Protein AF-A0A2S6AYN2-F1 (afdb_monomer_lite)

Radius of gyration: 12.85 Å; chains: 1; bounding box: 41×27×21 Å

Foldseek 3Di:
DEDLDPLLLVVLLVLQVVVAAEEYFYALCRDVVSVVNSCVNNPPSYHYDHAHRDSVRSVVVLVVCCVVVVNDDDDPPDDPCVVVPPDD

pLDDT: mean 82.05, std 14.64, range [39.16, 91.94]

Sequence (88 aa):
CASAGNHAQGVAFSCKTLGIQGKIYMPSTTPNQKVKQVRRFGGENVKVVLIGDTYDDAYAEAMKTCAEQGMTFIHPFDEPRIIAGNGT

Structure (mmCIF, N/CA/C/O backbone):
data_AF-A0A2S6AYN2-F1
#
_entry.id   AF-A0A2S6AYN2-F1
#
loop_
_atom_site.group_PDB
_atom_site.id
_atom_site.type_symbol
_atom_site.label_atom_id
_atom_site.label_alt_id
_atom_site.label_comp_id
_atom_site.label_asym_id
_atom_site.label_entity_id
_atom_site.label_seq_id
_atom_site.pdbx_PDB_ins_code
_atom_site.Cartn_x
_atom_site.Cartn_y
_atom_site.Cartn_z
_atom_site.occupancy
_atom_site.B_iso_or_equiv
_atom_site.auth_seq_id
_atom_site.auth_comp_id
_atom_site.auth_asym_id
_atom_site.auth_atom_id
_atom_site.pdbx_PDB_model_num
ATOM 1 N N . CYS A 1 1 ? -0.277 -4.485 1.325 1.00 83.31 1 CYS A N 1
ATOM 2 C CA . CYS A 1 1 ? -0.189 -4.859 -0.106 1.00 83.31 1 CYS A CA 1
ATOM 3 C C . CYS A 1 1 ? 1.073 -4.251 -0.710 1.00 83.31 1 CYS A C 1
ATOM 5 O O . CYS A 1 1 ? 1.589 -3.281 -0.157 1.00 83.31 1 CYS A O 1
ATOM 7 N N . ALA A 1 2 ? 1.555 -4.792 -1.827 1.00 86.69 2 ALA A N 1
ATOM 8 C CA . ALA A 1 2 ? 2.622 -4.187 -2.620 1.00 86.69 2 ALA A CA 1
ATOM 9 C C . ALA A 1 2 ? 2.031 -3.748 -3.964 1.00 86.69 2 ALA A C 1
ATOM 11 O O . ALA A 1 2 ? 1.592 -4.582 -4.747 1.00 86.69 2 ALA A O 1
ATOM 12 N N . SER A 1 3 ? 1.902 -2.441 -4.194 1.00 83.06 3 SER A N 1
ATOM 13 C CA . SER A 1 3 ? 1.399 -1.883 -5.457 1.00 83.06 3 SER A CA 1
ATOM 14 C C . SER A 1 3 ? 1.601 -0.372 -5.474 1.00 83.06 3 SER A C 1
ATOM 16 O O . SER A 1 3 ? 1.400 0.298 -4.467 1.00 83.06 3 SER A O 1
ATOM 18 N N . ALA A 1 4 ? 1.943 0.180 -6.636 1.00 79.25 4 ALA A N 1
ATOM 19 C CA . ALA A 1 4 ? 2.064 1.622 -6.861 1.00 79.25 4 ALA A CA 1
ATOM 20 C C . ALA A 1 4 ? 0.943 2.192 -7.757 1.00 79.25 4 ALA A C 1
ATOM 22 O O . ALA A 1 4 ? 1.037 3.326 -8.229 1.00 79.25 4 ALA A O 1
ATOM 23 N N . GLY A 1 5 ? -0.092 1.395 -8.049 1.00 81.06 5 GLY A N 1
ATOM 24 C CA . GLY A 1 5 ? -1.132 1.715 -9.035 1.00 81.06 5 GLY A CA 1
ATOM 25 C C . GLY A 1 5 ? -2.550 1.734 -8.465 1.00 81.06 5 GLY A C 1
ATOM 26 O O . GLY A 1 5 ? -2.764 1.991 -7.282 1.00 81.06 5 GLY A O 1
ATOM 27 N N . ASN A 1 6 ? -3.530 1.433 -9.318 1.00 81.94 6 ASN A N 1
ATOM 28 C CA . ASN A 1 6 ? -4.957 1.480 -8.977 1.00 81.94 6 ASN A CA 1
ATOM 29 C C . ASN A 1 6 ? -5.325 0.544 -7.819 1.00 81.94 6 ASN A C 1
ATOM 31 O O . ASN A 1 6 ? -6.138 0.908 -6.975 1.00 81.94 6 ASN A O 1
ATOM 35 N N . HIS A 1 7 ? -4.683 -0.624 -7.723 1.00 83.00 7 HIS A N 1
ATOM 36 C CA . HIS A 1 7 ? -4.914 -1.543 -6.609 1.00 83.00 7 HIS A CA 1
ATOM 37 C C . HIS A 1 7 ? -4.551 -0.905 -5.259 1.00 83.00 7 HIS A C 1
ATOM 39 O O . HIS A 1 7 ? -5.326 -0.976 -4.311 1.00 83.00 7 HIS A O 1
ATOM 45 N N . ALA A 1 8 ? -3.419 -0.199 -5.178 1.00 87.00 8 ALA A N 1
ATOM 46 C CA . ALA A 1 8 ? -3.052 0.534 -3.970 1.00 87.00 8 ALA A CA 1
ATOM 47 C C . ALA A 1 8 ? -4.047 1.646 -3.626 1.00 87.00 8 ALA A C 1
ATOM 49 O O . ALA A 1 8 ? -4.311 1.872 -2.452 1.00 87.00 8 ALA A O 1
ATOM 50 N N . GLN A 1 9 ? -4.625 2.316 -4.624 1.00 88.62 9 GLN A N 1
ATOM 51 C CA . GLN A 1 9 ? -5.664 3.324 -4.392 1.00 88.62 9 GLN A CA 1
ATOM 52 C C . GLN A 1 9 ? -6.948 2.692 -3.844 1.00 88.62 9 GLN A C 1
ATOM 54 O O . GLN A 1 9 ? -7.501 3.208 -2.875 1.00 88.62 9 GLN A O 1
ATOM 59 N N . GLY A 1 10 ? -7.379 1.560 -4.412 1.00 87.00 10 GLY A N 1
ATOM 60 C CA . GLY A 1 10 ? -8.545 0.806 -3.949 1.00 87.00 10 GLY A CA 1
ATOM 61 C C . GLY A 1 10 ? -8.372 0.304 -2.518 1.00 87.00 10 GLY A C 1
ATOM 62 O O . GLY A 1 10 ? -9.189 0.620 -1.660 1.00 87.00 10 GLY A O 1
ATOM 63 N N . VAL A 1 11 ? -7.253 -0.371 -2.227 1.00 87.56 11 VAL A N 1
ATOM 64 C CA . VAL A 1 11 ? -6.925 -0.816 -0.862 1.00 87.56 11 VAL A CA 1
ATOM 65 C C . VAL A 1 11 ? -6.858 0.374 0.090 1.00 87.56 11 VAL A C 1
ATOM 67 O O . VAL A 1 11 ? -7.426 0.317 1.176 1.00 87.56 11 VAL A O 1
ATOM 70 N N . ALA A 1 12 ? -6.220 1.475 -0.316 1.00 90.62 12 ALA A N 1
ATOM 71 C CA . ALA A 1 12 ? -6.111 2.647 0.537 1.00 90.62 12 ALA A CA 1
ATOM 72 C C . ALA A 1 12 ? -7.485 3.244 0.877 1.00 90.62 12 ALA A C 1
ATOM 74 O O . ALA A 1 12 ? -7.769 3.545 2.035 1.00 90.62 12 ALA A O 1
ATOM 75 N N . PHE A 1 13 ? -8.355 3.370 -0.123 1.00 89.69 13 PHE A N 1
ATOM 76 C CA . PHE A 1 13 ? -9.718 3.855 0.051 1.00 89.69 13 PHE A CA 1
ATOM 77 C C . PHE A 1 13 ? -10.560 2.928 0.940 1.00 89.69 13 PHE A C 1
ATOM 79 O O . PHE A 1 13 ? -11.278 3.412 1.819 1.00 89.69 13 PHE A O 1
ATOM 86 N N . SER A 1 14 ? -10.442 1.608 0.770 1.00 88.69 14 SER A N 1
ATOM 87 C CA . SER A 1 14 ? -11.113 0.620 1.622 1.00 88.69 14 SER A CA 1
ATOM 88 C C . SER A 1 14 ? -10.624 0.697 3.068 1.00 88.69 14 SER A C 1
ATOM 90 O O . SER A 1 14 ? -11.447 0.755 3.974 1.00 88.69 14 SER A O 1
ATOM 92 N N . CYS A 1 15 ? -9.310 0.787 3.301 1.00 89.62 15 CYS A N 1
ATOM 93 C CA . CYS A 1 15 ? -8.735 0.990 4.636 1.00 89.62 15 CYS A CA 1
ATOM 94 C C . CYS A 1 15 ? -9.277 2.263 5.295 1.00 89.62 15 CYS A C 1
ATOM 96 O O . CYS A 1 15 ? -9.676 2.246 6.458 1.00 89.62 15 CYS A O 1
ATOM 98 N N . LYS A 1 16 ? -9.359 3.363 4.536 1.00 89.56 16 LYS A N 1
ATOM 99 C CA . LYS A 1 16 ? -9.942 4.611 5.027 1.00 89.56 16 LYS A CA 1
ATOM 100 C C . LYS A 1 16 ? -11.413 4.445 5.411 1.00 89.56 16 LYS A C 1
ATOM 102 O O . LYS A 1 16 ? -11.790 4.828 6.512 1.00 89.56 16 LYS A O 1
ATOM 107 N N . THR A 1 17 ? -12.211 3.865 4.519 1.00 88.31 17 THR A N 1
ATOM 108 C CA . THR A 1 17 ? -1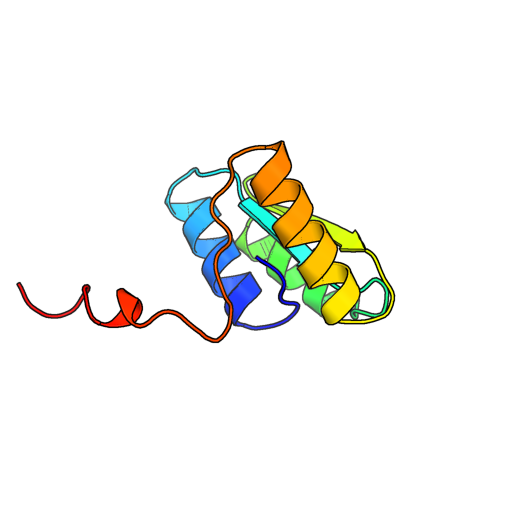3.663 3.689 4.684 1.00 88.31 17 THR A CA 1
ATOM 109 C C . THR A 1 17 ? -14.006 2.740 5.831 1.00 88.31 17 THR A C 1
ATOM 111 O O . THR A 1 17 ? -14.941 2.997 6.579 1.00 88.31 17 THR A O 1
ATOM 114 N N . LEU A 1 18 ? -13.231 1.667 5.999 1.00 87.62 18 LEU A N 1
ATOM 115 C CA . LEU A 1 18 ? -13.425 0.668 7.054 1.00 87.62 18 LEU A CA 1
ATOM 116 C C . LEU A 1 18 ? -12.760 1.055 8.386 1.00 87.62 18 LEU A C 1
ATOM 118 O O . LEU A 1 18 ? -12.928 0.344 9.371 1.00 87.62 18 LEU A O 1
ATOM 122 N N . GLY A 1 19 ? -11.983 2.145 8.431 1.00 87.94 19 GLY A N 1
ATOM 123 C CA . GLY A 1 19 ? -11.236 2.550 9.629 1.00 87.94 19 GLY A CA 1
ATOM 124 C C . GLY A 1 19 ? -10.086 1.602 9.997 1.00 87.94 19 GLY A C 1
ATOM 125 O O . GLY A 1 19 ? -9.684 1.543 11.155 1.00 87.94 19 GLY A O 1
ATOM 126 N N . ILE A 1 20 ? -9.565 0.843 9.030 1.00 87.88 20 ILE A N 1
ATOM 127 C CA . ILE A 1 20 ? -8.517 -0.164 9.242 1.00 87.88 20 ILE A CA 1
ATOM 128 C C . ILE A 1 20 ? -7.158 0.428 8.880 1.00 87.88 20 ILE A C 1
ATOM 130 O O . ILE A 1 20 ? -7.011 1.080 7.846 1.00 87.88 20 ILE A O 1
ATOM 134 N N . GLN A 1 21 ? -6.140 0.139 9.691 1.00 89.44 21 GLN A N 1
ATOM 135 C CA . GLN A 1 21 ? -4.767 0.522 9.381 1.00 89.44 21 GLN A CA 1
ATOM 136 C C . GLN A 1 21 ? -4.168 -0.374 8.289 1.00 89.44 21 GLN A C 1
ATOM 138 O O . GLN A 1 21 ? -3.975 -1.572 8.481 1.00 89.44 21 GLN A O 1
ATOM 143 N N . GLY A 1 22 ? -3.851 0.221 7.140 1.00 89.81 22 GLY A N 1
ATOM 144 C CA . GLY A 1 22 ? -3.225 -0.445 6.001 1.00 89.81 22 GLY A CA 1
ATOM 145 C C . GLY A 1 22 ? -1.770 -0.027 5.797 1.00 89.81 22 GLY A C 1
ATOM 146 O O . GLY A 1 22 ? -1.396 1.129 6.004 1.00 89.81 22 GLY A O 1
ATOM 147 N N . LYS A 1 23 ? -0.937 -0.953 5.319 1.00 91.25 23 LYS A N 1
ATOM 148 C CA . LYS A 1 23 ? 0.420 -0.651 4.843 1.00 91.25 23 LYS A CA 1
ATOM 149 C C . LYS A 1 23 ? 0.548 -0.958 3.359 1.00 91.25 23 LYS A C 1
ATOM 151 O O . LYS A 1 23 ? 0.199 -2.054 2.90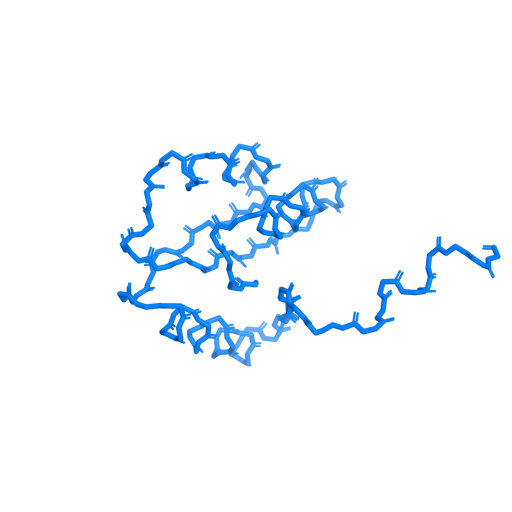6 1.00 91.25 23 LYS A O 1
ATOM 156 N N . ILE A 1 24 ? 1.054 0.020 2.614 1.00 91.50 24 ILE A N 1
ATOM 157 C CA . ILE A 1 24 ? 1.253 -0.078 1.170 1.00 91.50 24 ILE A CA 1
ATOM 158 C C . ILE A 1 24 ? 2.732 0.069 0.876 1.00 91.50 24 ILE A C 1
ATOM 160 O O . ILE A 1 24 ? 3.320 1.118 1.132 1.00 91.50 24 ILE A O 1
ATOM 164 N N . TYR A 1 25 ? 3.304 -0.990 0.328 1.00 91.94 25 TYR A N 1
ATOM 165 C CA . TYR A 1 25 ? 4.700 -1.049 -0.054 1.00 91.94 25 TYR A CA 1
ATOM 166 C C . TYR A 1 25 ? 4.819 -0.680 -1.526 1.00 91.94 25 TYR A C 1
ATOM 168 O O . TYR A 1 25 ? 4.080 -1.189 -2.375 1.00 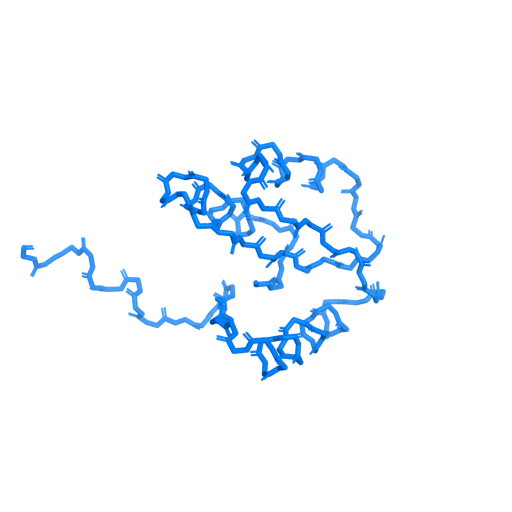91.94 25 TYR A O 1
ATOM 176 N N . MET A 1 26 ? 5.717 0.251 -1.817 1.00 91.44 26 MET A N 1
ATOM 177 C CA . MET A 1 26 ? 6.024 0.685 -3.173 1.00 91.44 26 MET A CA 1
ATOM 178 C C . MET A 1 26 ? 7.539 0.746 -3.361 1.00 91.44 26 MET A C 1
ATOM 180 O O . MET A 1 26 ? 8.243 1.078 -2.408 1.00 91.44 26 MET A O 1
ATOM 184 N N . PRO A 1 27 ? 8.038 0.515 -4.585 1.00 90.69 27 PRO A N 1
ATOM 185 C CA . PRO A 1 27 ? 9.436 0.760 -4.913 1.00 90.69 27 PRO A CA 1
ATOM 186 C C . PRO A 1 27 ? 9.812 2.221 -4.660 1.00 90.69 27 PRO A C 1
ATOM 188 O O . PRO A 1 27 ? 9.023 3.127 -4.950 1.00 90.69 27 PRO A O 1
ATOM 191 N N . SER A 1 28 ? 11.034 2.470 -4.205 1.00 89.56 28 SER A N 1
ATOM 192 C CA . SER A 1 28 ? 11.591 3.818 -4.009 1.00 89.56 28 SER A CA 1
ATOM 193 C C . SER A 1 28 ? 11.693 4.604 -5.320 1.00 89.56 28 SER A C 1
ATOM 195 O O . SER A 1 28 ? 11.617 5.830 -5.324 1.00 89.56 28 SER A O 1
ATOM 197 N N . THR A 1 29 ? 11.767 3.891 -6.445 1.00 88.38 29 THR A N 1
ATOM 198 C CA . THR A 1 29 ? 11.723 4.424 -7.815 1.00 88.38 29 THR A CA 1
ATOM 199 C C . THR A 1 29 ? 10.327 4.918 -8.236 1.00 88.38 29 THR A C 1
ATOM 201 O O . THR A 1 29 ? 10.163 5.488 -9.317 1.00 88.38 29 THR A O 1
ATOM 204 N N . THR A 1 30 ? 9.297 4.737 -7.398 1.00 86.94 30 THR A N 1
ATOM 205 C CA . THR A 1 30 ? 7.919 5.141 -7.708 1.00 86.94 30 THR A CA 1
ATOM 206 C C . THR A 1 30 ? 7.775 6.666 -7.763 1.00 86.94 30 THR A C 1
ATOM 208 O O . THR A 1 30 ? 8.110 7.357 -6.800 1.00 86.94 30 THR A O 1
ATOM 211 N N . PRO A 1 31 ? 7.164 7.225 -8.827 1.00 88.69 31 PRO A N 1
ATOM 212 C CA . PRO A 1 31 ? 6.917 8.658 -8.922 1.00 88.69 31 PRO A CA 1
ATOM 213 C C . PRO A 1 31 ? 6.107 9.199 -7.738 1.00 88.69 31 PRO A C 1
ATOM 215 O O . PRO A 1 31 ? 5.014 8.709 -7.436 1.00 88.69 31 PRO A O 1
ATOM 218 N N . ASN A 1 32 ? 6.580 10.297 -7.140 1.00 87.31 32 ASN A N 1
ATOM 219 C CA . ASN A 1 32 ? 5.929 10.968 -6.007 1.00 87.31 32 ASN A CA 1
ATOM 220 C C . ASN A 1 32 ? 4.448 11.305 -6.249 1.00 87.31 32 ASN A C 1
ATOM 222 O O . ASN A 1 32 ? 3.653 11.325 -5.311 1.00 87.31 32 ASN A O 1
ATOM 226 N N . GLN A 1 33 ? 4.050 11.556 -7.499 1.00 88.06 33 GLN A N 1
ATOM 227 C CA . GLN A 1 33 ? 2.654 11.812 -7.857 1.00 88.06 33 GLN A CA 1
ATOM 228 C C . GLN A 1 33 ? 1.742 10.617 -7.533 1.00 88.06 33 GLN A C 1
ATOM 230 O O . GLN A 1 33 ? 0.662 10.810 -6.972 1.00 88.06 33 GLN A O 1
ATOM 235 N N . LYS A 1 34 ? 2.195 9.387 -7.813 1.00 86.88 34 LYS A N 1
ATOM 236 C CA . LYS A 1 34 ? 1.454 8.153 -7.504 1.00 86.88 34 LYS A CA 1
ATOM 237 C C . LYS A 1 34 ? 1.407 7.903 -5.997 1.00 86.88 34 LYS A C 1
ATOM 239 O O . LYS A 1 34 ? 0.340 7.630 -5.451 1.00 86.88 34 LYS A O 1
ATOM 244 N N . VAL A 1 35 ? 2.534 8.110 -5.313 1.00 90.62 35 VAL A N 1
ATOM 245 C CA . VAL A 1 35 ? 2.634 8.012 -3.845 1.00 90.62 35 VAL A CA 1
ATOM 246 C C . VAL A 1 35 ? 1.650 8.970 -3.167 1.00 90.62 35 VAL A C 1
ATOM 248 O O . VAL A 1 35 ? 0.895 8.570 -2.279 1.00 90.62 35 VAL A O 1
ATOM 251 N N . LYS A 1 36 ? 1.606 10.233 -3.613 1.00 89.94 36 LYS A N 1
ATOM 252 C CA . LYS A 1 36 ? 0.677 11.245 -3.093 1.00 89.94 36 LYS A CA 1
ATOM 253 C C . LYS A 1 36 ? -0.782 10.869 -3.330 1.00 89.94 36 LYS A C 1
ATOM 255 O O . LYS A 1 36 ? -1.587 11.058 -2.423 1.00 89.94 36 LYS A O 1
ATOM 260 N N . GLN A 1 37 ? -1.132 10.334 -4.502 1.00 90.31 37 GLN A N 1
ATOM 261 C CA . GLN A 1 37 ? -2.499 9.871 -4.762 1.00 90.31 37 GLN A CA 1
ATOM 262 C C . GLN A 1 37 ? -2.913 8.784 -3.772 1.00 90.31 37 GLN A C 1
ATOM 264 O O . GLN A 1 37 ? -3.938 8.926 -3.113 1.00 90.31 37 GLN A O 1
ATOM 269 N N . VAL A 1 38 ? -2.098 7.743 -3.600 1.00 90.31 38 VAL A N 1
ATOM 270 C CA . VAL A 1 38 ? -2.420 6.639 -2.684 1.00 90.31 38 VAL A CA 1
ATOM 271 C C . VAL A 1 38 ? -2.530 7.119 -1.235 1.00 90.31 38 VAL A C 1
ATOM 273 O O . VAL A 1 38 ? -3.497 6.780 -0.554 1.00 90.31 38 VAL A O 1
ATOM 276 N N . ARG A 1 39 ? -1.615 7.988 -0.781 1.00 90.19 39 ARG A N 1
ATOM 277 C CA . ARG A 1 39 ? -1.727 8.634 0.540 1.00 90.19 39 ARG A CA 1
ATOM 278 C C . ARG A 1 39 ? -3.003 9.458 0.677 1.00 90.19 39 ARG A C 1
ATOM 280 O O . ARG A 1 39 ? -3.612 9.459 1.735 1.00 90.19 39 ARG A O 1
ATOM 287 N N . ARG A 1 40 ? -3.439 10.143 -0.380 1.00 90.00 40 ARG A N 1
ATOM 288 C CA . ARG A 1 40 ? -4.676 10.935 -0.363 1.00 90.00 40 ARG A CA 1
ATOM 289 C C . ARG A 1 40 ? -5.925 10.057 -0.240 1.00 90.00 40 ARG A C 1
ATOM 291 O O . ARG A 1 40 ? -6.846 10.438 0.479 1.00 90.00 40 ARG A O 1
ATOM 298 N N . PHE A 1 41 ? -5.955 8.901 -0.905 1.00 88.81 41 PHE A N 1
ATOM 299 C CA . PHE A 1 41 ? -7.055 7.938 -0.777 1.00 88.81 41 PHE A CA 1
ATOM 300 C C . PHE A 1 41 ? -7.105 7.307 0.613 1.00 88.81 41 PHE A C 1
ATOM 302 O O . PHE A 1 41 ? -8.179 7.214 1.199 1.00 88.81 41 PHE A O 1
ATOM 309 N N . GLY A 1 42 ? -5.946 6.925 1.149 1.00 86.25 42 GLY A N 1
ATOM 310 C CA . GLY A 1 42 ? -5.841 6.273 2.451 1.00 86.25 42 GLY A CA 1
ATOM 311 C C . GLY A 1 42 ? -5.897 7.199 3.661 1.00 86.25 42 GLY A C 1
ATOM 312 O O . GLY A 1 42 ? -6.314 6.782 4.739 1.00 86.25 42 GLY A O 1
ATOM 313 N N . GLY A 1 43 ? -5.519 8.464 3.488 1.00 88.75 43 GLY A N 1
ATOM 314 C CA . GLY A 1 43 ? -5.392 9.423 4.579 1.00 88.75 43 GLY A CA 1
ATOM 315 C C . GLY A 1 43 ? -4.430 8.928 5.659 1.00 88.75 43 GLY A C 1
ATOM 316 O O . GLY A 1 43 ? -3.371 8.379 5.364 1.00 88.75 43 GLY A O 1
ATOM 317 N N . GLU A 1 44 ? -4.826 9.108 6.915 1.00 88.88 44 GLU A N 1
ATOM 318 C CA . GLU A 1 44 ? -4.057 8.676 8.088 1.00 88.88 44 GLU A CA 1
ATOM 319 C C . GLU A 1 44 ? -4.163 7.167 8.352 1.00 88.88 44 GLU A C 1
ATOM 321 O O . GLU A 1 44 ? -3.306 6.593 9.021 1.00 88.88 44 GLU A O 1
ATOM 326 N N . ASN A 1 45 ? -5.161 6.501 7.762 1.00 89.50 45 ASN A N 1
ATOM 327 C CA . ASN A 1 45 ? -5.385 5.065 7.935 1.00 89.50 45 ASN A CA 1
ATOM 328 C C . ASN A 1 45 ? -4.408 4.219 7.112 1.00 89.50 45 ASN A C 1
ATOM 330 O O . ASN A 1 45 ? -4.388 3.000 7.244 1.00 89.50 45 ASN A O 1
ATOM 334 N N . VAL A 1 46 ? -3.599 4.828 6.241 1.00 91.94 46 VAL A N 1
ATOM 335 C CA . VAL A 1 46 ? -2.712 4.089 5.344 1.00 91.94 46 VAL A CA 1
ATOM 336 C C . VAL A 1 46 ? -1.308 4.653 5.368 1.00 91.94 46 VAL A C 1
ATOM 338 O O . VAL A 1 46 ? -1.069 5.819 5.058 1.00 91.94 46 VAL A O 1
ATOM 341 N N . LYS A 1 47 ? -0.341 3.781 5.644 1.00 91.50 47 LYS A N 1
ATOM 342 C CA . LYS A 1 47 ? 1.078 4.123 5.615 1.00 91.50 47 LYS A CA 1
ATOM 343 C C . LYS A 1 47 ? 1.711 3.623 4.323 1.00 91.50 47 LYS A C 1
ATOM 345 O O . LYS A 1 47 ? 1.780 2.419 4.085 1.00 91.50 47 LYS A O 1
ATOM 350 N N . VAL A 1 48 ? 2.196 4.554 3.502 1.00 91.19 48 VAL A N 1
ATOM 351 C CA . VAL A 1 48 ? 2.984 4.213 2.308 1.00 91.19 48 VAL A CA 1
ATOM 352 C C . VAL A 1 48 ? 4.457 4.108 2.684 1.00 91.19 48 VAL A C 1
ATOM 354 O O . VAL A 1 48 ? 5.051 5.107 3.106 1.00 91.19 48 VAL A O 1
ATOM 357 N N . VAL A 1 49 ? 5.010 2.910 2.521 1.00 91.25 49 VAL A N 1
ATOM 358 C CA . VAL A 1 49 ? 6.408 2.551 2.768 1.00 91.25 49 VAL A CA 1
ATOM 359 C C . VAL A 1 49 ? 7.105 2.430 1.417 1.00 91.25 49 VAL A C 1
ATOM 361 O O . VAL A 1 49 ? 6.690 1.639 0.572 1.00 91.25 49 VAL A O 1
ATOM 364 N N . LEU A 1 50 ? 8.133 3.251 1.205 1.00 90.81 50 LEU A N 1
ATOM 365 C CA . LEU A 1 50 ? 8.984 3.175 0.022 1.00 90.81 50 LEU A CA 1
ATOM 366 C C . LEU A 1 50 ? 10.178 2.289 0.361 1.00 90.81 50 LEU A C 1
ATOM 368 O O . LEU A 1 50 ? 10.939 2.639 1.262 1.00 90.81 50 LEU A O 1
ATOM 372 N N . ILE A 1 51 ? 10.291 1.137 -0.294 1.00 90.62 51 ILE A N 1
ATOM 373 C CA . ILE A 1 51 ? 11.383 0.194 -0.059 1.00 90.62 51 ILE A CA 1
ATOM 374 C C . ILE A 1 51 ? 11.754 -0.549 -1.334 1.00 90.62 51 ILE A C 1
ATOM 376 O O . ILE A 1 51 ? 10.892 -0.869 -2.152 1.00 90.62 51 ILE A O 1
ATOM 380 N N . GLY A 1 52 ? 13.055 -0.796 -1.480 1.00 88.06 52 GLY A N 1
ATOM 381 C CA . GLY A 1 52 ? 13.631 -1.436 -2.652 1.00 88.06 52 GLY A CA 1
ATOM 382 C C . GLY A 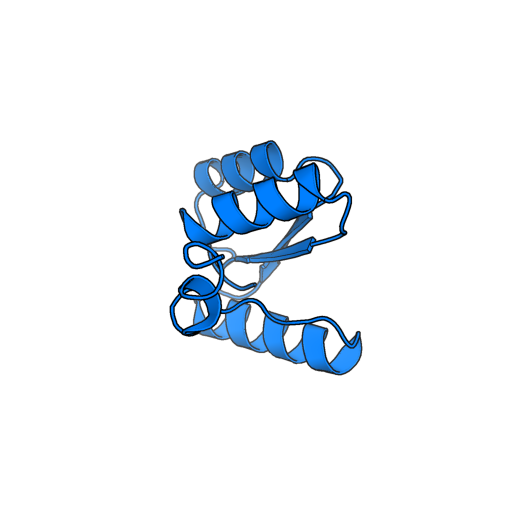1 52 ? 13.592 -0.570 -3.904 1.00 88.06 52 GLY A C 1
ATOM 383 O O . GLY A 1 52 ? 13.008 0.519 -3.922 1.00 88.06 52 GLY A O 1
ATOM 384 N N . ASP A 1 53 ? 14.213 -1.074 -4.962 1.00 88.19 53 ASP A N 1
ATOM 385 C CA . ASP A 1 53 ? 14.249 -0.433 -6.280 1.00 88.19 53 ASP A CA 1
ATOM 386 C C . ASP A 1 53 ? 13.261 -1.079 -7.258 1.00 88.19 53 ASP A C 1
ATOM 388 O O . ASP A 1 53 ? 12.838 -0.445 -8.232 1.00 88.19 53 ASP A O 1
ATOM 392 N N . THR A 1 54 ? 12.836 -2.310 -6.957 1.00 86.88 54 THR A N 1
ATOM 393 C CA . THR A 1 54 ? 11.925 -3.114 -7.772 1.00 86.88 54 THR A CA 1
ATOM 394 C C . THR A 1 54 ? 10.623 -3.447 -7.041 1.00 86.88 54 THR A C 1
ATOM 396 O O . THR A 1 54 ? 10.479 -3.260 -5.832 1.00 86.88 54 THR A O 1
ATOM 399 N N . TYR A 1 55 ? 9.634 -3.929 -7.799 1.00 83.69 55 TYR A N 1
ATOM 400 C CA . TYR A 1 55 ? 8.382 -4.432 -7.235 1.00 83.69 55 TYR A CA 1
ATOM 401 C C . TYR A 1 55 ? 8.609 -5.651 -6.329 1.00 83.69 55 TYR A C 1
ATOM 403 O O . TYR A 1 55 ? 7.980 -5.732 -5.276 1.00 83.69 55 TYR A O 1
ATOM 411 N N . ASP A 1 56 ? 9.514 -6.556 -6.710 1.00 87.12 56 ASP A N 1
ATOM 412 C CA . ASP A 1 56 ? 9.840 -7.762 -5.946 1.00 87.12 56 ASP A CA 1
ATOM 413 C C . ASP A 1 56 ? 10.391 -7.439 -4.556 1.00 87.12 56 ASP A C 1
ATOM 415 O O . ASP A 1 56 ? 9.941 -8.036 -3.581 1.00 87.12 56 ASP A O 1
ATOM 419 N N . ASP A 1 57 ? 11.274 -6.444 -4.431 1.00 90.00 57 ASP A N 1
ATOM 420 C CA . ASP A 1 57 ? 11.769 -5.991 -3.124 1.00 90.00 57 ASP A CA 1
ATOM 421 C C . ASP A 1 57 ? 10.628 -5.479 -2.232 1.00 90.00 57 ASP A C 1
ATOM 423 O O . ASP A 1 57 ? 10.494 -5.866 -1.068 1.00 90.00 57 ASP A O 1
ATOM 427 N N . ALA A 1 58 ? 9.761 -4.628 -2.792 1.00 90.06 58 ALA A N 1
ATOM 428 C CA . ALA A 1 58 ? 8.606 -4.096 -2.077 1.00 90.06 58 ALA A CA 1
ATOM 429 C C . ALA A 1 58 ? 7.616 -5.202 -1.675 1.00 90.06 58 ALA A C 1
ATOM 431 O O . ALA A 1 58 ? 7.015 -5.140 -0.601 1.00 90.06 58 ALA A O 1
ATOM 432 N N . TYR A 1 59 ? 7.444 -6.216 -2.524 1.00 89.44 59 TYR A N 1
ATOM 433 C CA . TYR A 1 59 ? 6.608 -7.380 -2.258 1.00 89.44 59 TYR A CA 1
ATOM 434 C C . TYR A 1 59 ? 7.194 -8.272 -1.159 1.00 89.44 59 TYR A C 1
ATOM 436 O O . TYR A 1 59 ? 6.475 -8.633 -0.223 1.00 89.44 59 TYR A O 1
ATOM 444 N N . ALA A 1 60 ? 8.490 -8.575 -1.227 1.00 90.69 60 A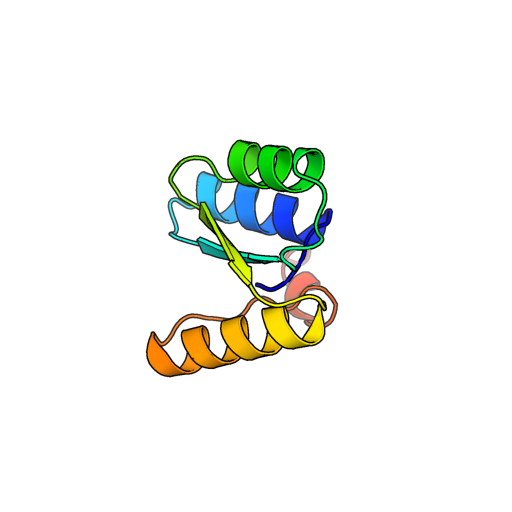LA A N 1
ATOM 445 C CA . ALA A 1 60 ? 9.190 -9.379 -0.235 1.00 90.69 60 ALA A CA 1
ATOM 446 C C . ALA A 1 60 ? 9.100 -8.745 1.160 1.00 90.69 60 ALA A C 1
ATOM 448 O O . ALA A 1 60 ? 8.718 -9.415 2.120 1.00 90.69 60 ALA A O 1
ATOM 449 N N . GLU A 1 61 ? 9.342 -7.437 1.270 1.00 91.00 61 GLU A N 1
ATOM 450 C CA . GLU A 1 61 ? 9.228 -6.704 2.538 1.00 91.00 61 GLU A CA 1
ATOM 451 C C . GLU A 1 61 ? 7.789 -6.637 3.059 1.00 91.00 61 GLU A C 1
ATOM 453 O O . GLU A 1 61 ? 7.547 -6.722 4.269 1.00 91.00 61 GLU A O 1
ATOM 458 N N . ALA A 1 62 ? 6.806 -6.535 2.164 1.00 90.00 62 ALA A N 1
ATOM 459 C CA . ALA A 1 62 ? 5.403 -6.562 2.550 1.00 90.00 62 ALA A CA 1
ATOM 460 C C . ALA A 1 62 ? 4.976 -7.934 3.091 1.00 90.00 62 ALA A C 1
ATOM 462 O O . ALA A 1 62 ? 4.284 -7.992 4.110 1.00 90.00 62 ALA A O 1
ATOM 463 N N . MET A 1 63 ? 5.395 -9.025 2.440 1.00 89.69 63 MET A N 1
ATOM 464 C CA . MET A 1 63 ? 5.170 -10.397 2.908 1.00 89.69 63 MET A CA 1
ATOM 465 C C . MET A 1 63 ? 5.860 -10.647 4.246 1.00 89.69 63 MET A C 1
ATOM 467 O O . MET A 1 63 ? 5.237 -11.156 5.176 1.00 89.69 63 MET A O 1
ATOM 471 N N . LYS A 1 64 ? 7.120 -10.225 4.369 1.00 90.25 64 LYS A N 1
ATOM 472 C CA . LYS A 1 64 ? 7.892 -10.341 5.604 1.00 90.25 64 LYS A CA 1
ATOM 473 C C . LYS A 1 64 ? 7.223 -9.586 6.751 1.00 90.25 64 LYS A C 1
ATOM 475 O O . LYS A 1 64 ? 6.975 -10.171 7.799 1.00 90.25 64 LYS A O 1
ATOM 480 N N . THR A 1 65 ? 6.798 -8.340 6.523 1.00 88.62 65 THR A N 1
ATOM 481 C CA . THR A 1 65 ? 6.057 -7.575 7.538 1.00 88.62 65 THR A CA 1
ATOM 482 C C . THR A 1 65 ? 4.723 -8.238 7.886 1.00 88.62 65 THR A C 1
ATOM 484 O O . THR A 1 65 ? 4.317 -8.213 9.044 1.00 88.62 65 THR A O 1
ATOM 487 N N . CYS A 1 66 ? 4.029 -8.837 6.914 1.00 87.06 66 CYS A N 1
ATOM 488 C CA . CYS A 1 66 ? 2.801 -9.585 7.186 1.00 87.06 66 CYS A CA 1
ATOM 489 C C . CYS A 1 66 ? 3.061 -10.797 8.084 1.00 87.06 66 CYS A C 1
ATOM 491 O O . CYS A 1 66 ? 2.310 -10.998 9.034 1.00 87.06 66 CYS A O 1
ATOM 493 N N . ALA A 1 67 ? 4.146 -11.536 7.850 1.00 87.69 67 ALA A N 1
ATOM 494 C CA . ALA A 1 67 ? 4.556 -12.643 8.708 1.00 87.69 67 ALA A CA 1
ATOM 495 C C . ALA A 1 67 ? 4.978 -12.172 10.113 1.00 87.69 67 ALA A C 1
ATOM 497 O O . ALA A 1 67 ? 4.566 -12.766 11.103 1.00 87.69 67 ALA A O 1
ATOM 498 N N . GLU A 1 68 ? 5.746 -11.083 10.214 1.00 89.31 68 GLU A N 1
ATOM 499 C CA . GLU A 1 68 ? 6.239 -10.552 11.494 1.00 89.31 68 GLU A CA 1
ATOM 500 C C . GLU A 1 68 ? 5.139 -9.893 12.339 1.00 89.31 68 GLU A C 1
ATOM 502 O O . GLU A 1 68 ? 5.144 -9.997 13.562 1.00 89.31 68 GLU A O 1
ATOM 507 N N . GLN A 1 69 ? 4.195 -9.196 11.703 1.00 85.06 69 GLN A N 1
ATOM 508 C CA . GLN A 1 69 ? 3.145 -8.433 12.389 1.00 85.06 69 GLN A CA 1
ATOM 509 C C . GLN A 1 69 ? 1.784 -9.134 12.394 1.00 85.06 69 GLN A C 1
ATOM 511 O O . GLN A 1 69 ? 0.820 -8.572 12.909 1.00 85.06 69 GLN A O 1
ATOM 516 N N . GLY A 1 70 ? 1.681 -10.323 11.794 1.00 83.19 70 GLY A N 1
ATOM 517 C CA . GLY A 1 70 ? 0.417 -11.046 11.637 1.00 83.19 70 GLY A CA 1
ATOM 518 C C . GLY A 1 70 ? -0.612 -10.306 10.772 1.00 83.19 70 GLY A C 1
ATOM 519 O O . GLY A 1 70 ? -1.814 -10.476 10.959 1.00 83.19 70 GLY A O 1
ATOM 520 N N . MET A 1 71 ? -0.166 -9.442 9.855 1.00 83.81 71 MET A N 1
ATOM 521 C CA . MET A 1 71 ? -1.061 -8.696 8.963 1.00 83.81 71 MET A CA 1
ATOM 522 C C . MET A 1 71 ? -1.474 -9.549 7.760 1.00 83.81 71 MET A C 1
ATOM 524 O O . MET A 1 71 ? -0.722 -10.398 7.292 1.00 83.81 71 MET A O 1
ATOM 528 N N . THR A 1 72 ? -2.665 -9.301 7.213 1.00 83.00 72 THR A N 1
ATOM 529 C CA . THR A 1 72 ? -3.102 -9.947 5.968 1.00 83.00 72 THR A CA 1
ATOM 530 C C . THR A 1 72 ? -2.522 -9.216 4.762 1.00 83.00 72 THR A C 1
ATOM 532 O O . THR A 1 72 ? -2.771 -8.023 4.555 1.00 83.00 72 THR A O 1
ATOM 535 N N . PHE A 1 73 ? -1.757 -9.933 3.940 1.00 84.19 73 PHE A N 1
ATOM 536 C CA . PHE A 1 73 ? -1.263 -9.390 2.685 1.00 84.19 73 PHE A CA 1
ATOM 537 C C . PHE A 1 73 ? -2.369 -9.432 1.623 1.00 84.19 73 PHE A C 1
ATOM 539 O O . PHE A 1 73 ? -2.832 -10.500 1.247 1.00 84.19 73 PHE A O 1
ATOM 546 N N . ILE A 1 74 ? -2.778 -8.262 1.128 1.00 80.94 74 ILE A N 1
ATOM 547 C CA . ILE A 1 74 ? -3.711 -8.161 -0.002 1.00 80.94 74 ILE A CA 1
ATOM 548 C C . ILE A 1 74 ? -2.917 -8.212 -1.309 1.00 80.94 74 ILE A C 1
ATOM 550 O O . ILE A 1 74 ? -2.094 -7.320 -1.566 1.00 80.94 74 ILE A O 1
ATOM 554 N N . HIS A 1 75 ? -3.164 -9.244 -2.113 1.00 75.19 75 HIS A N 1
ATOM 555 C CA . HIS A 1 75 ? -2.516 -9.437 -3.404 1.00 75.19 75 HIS A CA 1
ATOM 556 C C . HIS A 1 75 ? -3.120 -8.533 -4.492 1.00 75.19 75 HIS A C 1
ATOM 558 O O . HIS A 1 75 ? -4.342 -8.445 -4.618 1.00 75.19 75 HIS A O 1
ATOM 564 N N . PRO A 1 76 ? -2.283 -7.884 -5.326 1.00 66.50 76 PRO A N 1
ATOM 565 C CA . PRO A 1 76 ? -2.761 -7.016 -6.398 1.00 66.50 76 PRO A CA 1
ATOM 566 C C . PRO A 1 76 ? -3.354 -7.750 -7.603 1.00 66.50 76 PRO A C 1
ATOM 568 O O . PRO A 1 76 ? -4.116 -7.132 -8.343 1.00 66.50 76 PRO A O 1
ATOM 571 N N . PHE A 1 77 ? -2.999 -9.022 -7.807 1.00 56.41 77 PHE A N 1
ATOM 572 C CA . PHE A 1 77 ? -3.363 -9.784 -9.007 1.00 56.41 77 PHE A CA 1
ATOM 573 C C . PHE A 1 77 ? -3.891 -11.196 -8.757 1.00 56.41 77 PHE A C 1
ATOM 575 O O . PHE A 1 77 ? -4.281 -11.851 -9.714 1.00 56.41 77 PHE A O 1
ATOM 582 N N . ASP A 1 78 ? -3.970 -11.653 -7.513 1.00 46.44 78 ASP A N 1
ATOM 583 C CA . ASP A 1 78 ? -4.397 -13.020 -7.242 1.00 46.44 78 ASP A CA 1
ATOM 584 C C . ASP A 1 78 ? -5.197 -13.048 -5.948 1.00 46.44 78 ASP A C 1
ATOM 586 O O . ASP A 1 78 ? -4.634 -13.115 -4.866 1.00 46.44 78 ASP A O 1
ATOM 590 N N . GLU A 1 79 ? -6.516 -12.899 -6.055 1.00 49.53 79 GLU A N 1
ATOM 591 C CA . GLU A 1 79 ? -7.418 -13.615 -5.159 1.00 49.53 79 GLU A CA 1
ATOM 592 C C . GLU A 1 79 ? -8.829 -13.698 -5.785 1.00 49.53 79 GLU A C 1
ATOM 594 O O . GLU A 1 79 ? -9.473 -12.669 -6.021 1.00 49.53 79 GLU A O 1
ATOM 599 N N . PRO A 1 80 ? -9.378 -14.911 -5.996 1.00 46.25 80 PRO A N 1
ATOM 600 C CA . PRO A 1 80 ? -10.746 -15.140 -6.480 1.00 4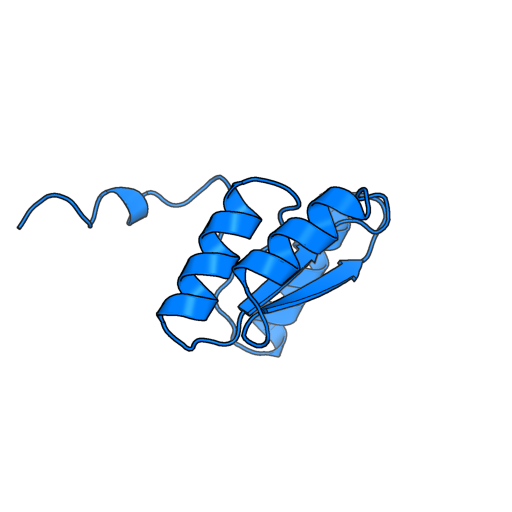6.25 80 PRO A CA 1
ATOM 601 C C . PRO A 1 80 ? -11.842 -14.690 -5.489 1.00 46.25 80 PRO A C 1
ATOM 603 O O . PRO A 1 80 ? -13.030 -14.881 -5.738 1.00 46.25 80 PRO A O 1
ATOM 606 N N . ARG A 1 81 ? -11.479 -14.042 -4.372 1.00 48.00 81 ARG A N 1
ATOM 607 C CA . ARG A 1 81 ? -12.419 -13.506 -3.372 1.00 48.00 81 ARG A CA 1
ATOM 608 C C . ARG A 1 81 ? -13.163 -12.242 -3.815 1.00 48.00 81 ARG A C 1
ATOM 610 O O . ARG A 1 81 ? -14.141 -11.876 -3.173 1.00 48.00 81 ARG A O 1
ATOM 617 N N . ILE A 1 82 ? -12.793 -11.631 -4.945 1.00 46.34 82 ILE A N 1
ATOM 618 C CA . ILE A 1 82 ? -13.608 -10.586 -5.601 1.00 46.34 82 ILE A CA 1
ATOM 619 C C . ILE A 1 82 ? -14.946 -11.160 -6.143 1.00 46.34 82 ILE A C 1
ATOM 621 O O . ILE A 1 82 ? -15.851 -10.398 -6.468 1.00 46.34 82 ILE A O 1
ATOM 625 N N . ILE A 1 83 ? -15.130 -12.490 -6.183 1.00 45.41 83 ILE A N 1
ATOM 626 C CA . ILE A 1 83 ? -16.377 -13.146 -6.637 1.00 45.41 83 ILE A CA 1
ATOM 627 C C . ILE A 1 83 ? -17.399 -13.355 -5.494 1.00 45.41 83 ILE A C 1
ATOM 629 O O . ILE A 1 83 ? -18.511 -13.807 -5.734 1.00 45.41 83 ILE A O 1
ATOM 633 N N . ALA A 1 84 ? -17.103 -12.979 -4.244 1.00 47.88 84 ALA A N 1
ATOM 634 C CA . ALA A 1 84 ? -18.033 -13.196 -3.122 1.00 47.88 84 ALA A CA 1
ATOM 635 C C . ALA A 1 84 ? -18.971 -12.006 -2.811 1.00 47.88 84 ALA A C 1
ATOM 637 O O . ALA A 1 84 ? -19.613 -11.998 -1.766 1.00 47.88 84 ALA A O 1
ATOM 638 N N . GLY A 1 85 ? -19.047 -10.989 -3.680 1.00 44.72 85 GLY A N 1
ATOM 639 C CA . GLY A 1 85 ? -19.771 -9.736 -3.406 1.00 44.72 85 GLY A CA 1
ATOM 640 C C . GLY A 1 85 ? -20.966 -9.424 -4.309 1.00 44.72 85 GLY A C 1
ATOM 641 O O . GLY A 1 85 ? -21.472 -8.309 -4.240 1.00 44.72 85 GLY A O 1
ATOM 642 N N . ASN A 1 86 ? -21.402 -10.342 -5.177 1.00 43.78 86 ASN A N 1
ATOM 643 C CA . ASN A 1 86 ? -22.580 -10.103 -6.020 1.00 43.78 86 ASN A CA 1
ATOM 644 C C . ASN A 1 86 ? -23.434 -11.366 -6.184 1.00 43.78 86 ASN A C 1
ATOM 646 O O . ASN A 1 86 ? -23.621 -11.869 -7.291 1.00 43.78 86 ASN A O 1
ATOM 650 N N . GLY A 1 87 ? -23.904 -11.910 -5.059 1.00 45.50 87 GLY A N 1
ATOM 651 C CA . GLY A 1 87 ? -24.683 -13.140 -5.085 1.00 45.50 87 GLY A CA 1
ATOM 652 C C . GLY A 1 87 ? -25.345 -13.576 -3.782 1.00 45.50 87 GLY A C 1
ATOM 653 O O . GLY A 1 87 ? -25.414 -14.780 -3.593 1.00 45.50 87 GLY A O 1
ATOM 654 N N . THR A 1 88 ? -25.777 -12.681 -2.883 1.00 39.16 88 THR A N 1
ATOM 655 C CA . THR A 1 88 ? -27.025 -12.782 -2.073 1.00 39.16 88 THR A CA 1
ATOM 656 C C . THR A 1 88 ? -27.173 -11.604 -1.122 1.00 39.16 88 THR A C 1
ATOM 658 O O . THR A 1 88 ? -26.134 -11.109 -0.633 1.00 39.16 88 THR A O 1
#

Secondary structure (DSSP, 8-state):
-B-SSHHHHHHHHHHHHHT--EEEEE-TTS-HHHHHHHHHHHGGGEEEEE-SSSHHHHHHHHHHHHHHHTPPPPPSS--GGGGGSS--